Protein AF-F0LL59-F1 (afdb_monomer_lite)

Radius of gyration: 16.23 Å; chains: 1; bounding box: 36×35×45 Å

Foldseek 3Di:
DDLVLLVLVLVLLCQLLLLLLLQLCVLDVPHDLFDLSSVLLSLLLSLLCVVVSLVVCVVCDVVNDPVNSVVVVVVSVVSLVVSLVSVCVSCCVPCVPDDSVNSNVVSNVSNVSSNVCSVVSVVVVVVSDDPRCVVVVVVSVVSVVVSVVSVVVSVVD

Structure (mmCIF, N/CA/C/O backbone):
data_AF-F0LL59-F1
#
_entry.id   AF-F0LL59-F1
#
loop_
_atom_site.group_PDB
_atom_site.id
_atom_site.type_symbol
_atom_site.label_atom_id
_atom_site.label_alt_id
_atom_site.label_comp_id
_atom_site.label_asym_id
_atom_site.label_entity_id
_atom_site.label_seq_id
_atom_site.pdbx_PDB_ins_code
_atom_site.Cartn_x
_atom_site.Cartn_y
_atom_site.Cartn_z
_atom_site.occupancy
_atom_site.B_iso_or_equiv
_atom_site.auth_seq_id
_atom_site.auth_comp_id
_atom_site.auth_asym_id
_atom_site.auth_atom_id
_atom_site.pdbx_PDB_model_num
ATOM 1 N N . MET A 1 1 ? -5.139 2.242 22.329 1.00 80.06 1 MET A N 1
ATOM 2 C CA . MET A 1 1 ? -5.956 2.520 21.125 1.00 80.06 1 MET A CA 1
ATOM 3 C C . MET A 1 1 ? -7.339 1.963 21.361 1.00 80.06 1 MET A C 1
ATOM 5 O O . MET A 1 1 ? -7.440 0.914 21.982 1.00 80.06 1 MET A O 1
ATOM 9 N N . LYS A 1 2 ? -8.381 2.659 20.904 1.00 91.62 2 LYS A N 1
ATOM 10 C CA . LYS A 1 2 ? -9.756 2.141 20.978 1.00 91.62 2 LYS A CA 1
ATOM 11 C C . LYS A 1 2 ? -9.935 0.995 19.975 1.00 91.62 2 LYS A C 1
ATOM 13 O O . LYS A 1 2 ? -9.262 0.990 18.944 1.00 91.62 2 LYS A O 1
ATOM 18 N N . ARG A 1 3 ? -10.880 0.084 20.231 1.00 93.69 3 ARG A N 1
ATOM 19 C CA . ARG A 1 3 ? -11.202 -1.056 19.351 1.00 93.69 3 ARG A CA 1
ATOM 20 C C . ARG A 1 3 ? -11.398 -0.644 17.884 1.00 93.69 3 ARG A C 1
ATOM 22 O O . ARG A 1 3 ? -10.842 -1.263 16.988 1.00 93.69 3 ARG A O 1
ATOM 29 N N . GLU A 1 4 ? -12.103 0.456 17.640 1.00 94.69 4 GLU A N 1
ATOM 30 C CA . GLU A 1 4 ? -12.370 0.965 16.283 1.00 94.69 4 GLU A CA 1
ATOM 31 C C . GLU A 1 4 ? -11.108 1.468 15.565 1.00 94.69 4 GLU A C 1
ATOM 33 O O . GLU A 1 4 ? -10.943 1.258 14.367 1.00 94.69 4 GLU A O 1
ATOM 38 N N . GLN A 1 5 ? -10.157 2.048 16.303 1.00 95.31 5 GLN A N 1
ATOM 39 C CA . GLN A 1 5 ? -8.863 2.453 15.746 1.00 95.31 5 GLN A CA 1
ATOM 40 C C . GLN A 1 5 ? -7.991 1.237 15.409 1.00 95.31 5 GLN A C 1
ATOM 42 O O . GLN A 1 5 ? -7.254 1.273 14.430 1.00 95.31 5 GLN A O 1
ATOM 47 N N . LEU A 1 6 ? -8.083 0.160 16.200 1.00 96.25 6 LEU A N 1
ATOM 48 C CA . LEU A 1 6 ? -7.409 -1.107 15.901 1.00 96.25 6 LEU A CA 1
ATOM 49 C C . LEU A 1 6 ? -8.006 -1.775 14.659 1.00 96.25 6 LEU A C 1
ATOM 51 O O . LEU A 1 6 ? -7.244 -2.219 13.810 1.00 96.25 6 LEU A O 1
ATOM 55 N N . LYS A 1 7 ? -9.338 -1.784 14.500 1.00 96.56 7 LYS A N 1
ATOM 56 C CA . LYS A 1 7 ? -9.992 -2.257 13.265 1.00 96.56 7 LYS A CA 1
ATOM 57 C C . LYS A 1 7 ? -9.532 -1.462 12.047 1.00 96.56 7 LYS A C 1
ATOM 59 O O . LYS A 1 7 ? -9.172 -2.049 11.036 1.00 96.56 7 LYS A O 1
ATOM 64 N N . PHE A 1 8 ? -9.509 -0.135 12.156 1.00 97.12 8 PHE A N 1
ATOM 65 C CA . PHE A 1 8 ? -9.045 0.734 11.078 1.00 97.12 8 PHE A CA 1
ATOM 66 C C . PHE A 1 8 ? -7.587 0.457 10.691 1.00 97.12 8 PHE A C 1
ATOM 68 O O . PHE A 1 8 ? -7.269 0.340 9.508 1.00 97.12 8 PHE A O 1
ATOM 75 N N . LEU A 1 9 ? -6.706 0.302 11.683 1.00 97.12 9 LEU A N 1
ATOM 76 C CA . LEU A 1 9 ? -5.313 -0.070 11.448 1.00 97.12 9 LEU A CA 1
ATOM 77 C C . LEU A 1 9 ? -5.203 -1.455 10.795 1.00 97.12 9 LEU A C 1
ATOM 79 O O . LEU A 1 9 ? -4.458 -1.616 9.835 1.00 97.12 9 LEU A O 1
ATOM 83 N N . LEU A 1 10 ? -5.977 -2.429 11.277 1.00 97.62 10 LEU A N 1
ATOM 84 C CA . LEU A 1 10 ? -5.996 -3.784 10.73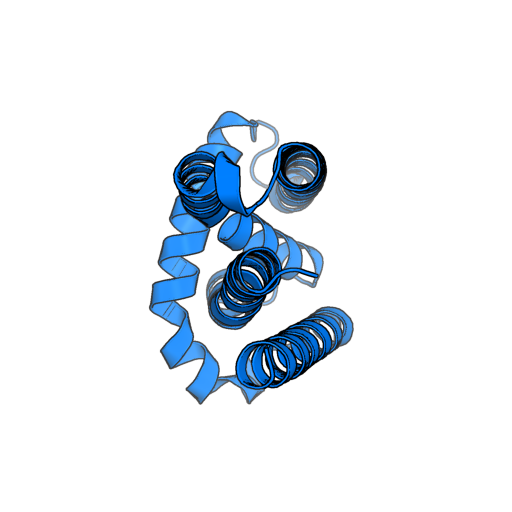7 1.00 97.62 10 LEU A CA 1
ATOM 85 C C . LEU A 1 10 ? -6.421 -3.804 9.264 1.00 97.62 10 LEU A C 1
ATOM 87 O O . LEU A 1 10 ? -5.786 -4.489 8.475 1.00 97.62 10 LEU A O 1
ATOM 91 N N . ILE A 1 11 ? -7.436 -3.021 8.881 1.00 97.62 11 ILE A N 1
ATOM 92 C CA . ILE A 1 11 ? -7.875 -2.891 7.481 1.00 97.62 11 ILE A CA 1
ATOM 93 C C . ILE A 1 11 ? -6.729 -2.388 6.592 1.00 97.62 11 ILE A C 1
ATOM 95 O O . ILE A 1 11 ? -6.494 -2.952 5.528 1.00 97.62 11 ILE A O 1
ATOM 99 N N . ASN A 1 12 ? -5.990 -1.365 7.035 1.00 97.75 12 ASN A N 1
ATOM 100 C CA . ASN A 1 12 ? -4.849 -0.834 6.281 1.00 97.75 12 ASN A CA 1
ATOM 101 C C . ASN A 1 12 ? -3.724 -1.866 6.130 1.00 97.75 12 ASN A C 1
ATOM 103 O O . ASN A 1 12 ? -3.207 -2.061 5.034 1.00 97.75 12 ASN A O 1
ATOM 107 N N . LEU A 1 13 ? -3.361 -2.544 7.220 1.00 98.06 13 LEU A N 1
ATOM 108 C CA . LEU A 1 13 ? -2.292 -3.543 7.206 1.00 98.06 13 LEU A CA 1
ATOM 109 C C . LEU A 1 13 ? -2.662 -4.769 6.361 1.00 98.06 13 LEU A C 1
ATOM 111 O O . LEU A 1 13 ? -1.828 -5.264 5.611 1.00 98.06 13 LEU A O 1
ATOM 115 N N . LEU A 1 14 ? -3.914 -5.229 6.438 1.00 98.06 14 LEU A N 1
ATOM 116 C CA . LEU A 1 14 ? -4.411 -6.319 5.597 1.00 98.06 14 LEU A CA 1
ATOM 117 C C . LEU A 1 14 ? -4.400 -5.936 4.119 1.00 98.06 14 LEU A C 1
ATOM 119 O O . LEU A 1 14 ? -3.996 -6.746 3.294 1.00 98.06 14 LEU A O 1
ATOM 123 N N . ALA A 1 15 ? -4.812 -4.711 3.784 1.00 97.81 15 ALA A N 1
ATOM 124 C CA . ALA A 1 15 ? -4.740 -4.215 2.416 1.00 97.81 15 ALA A CA 1
ATOM 125 C C . ALA A 1 15 ? -3.297 -4.218 1.887 1.00 97.81 15 ALA A C 1
ATOM 127 O O . ALA A 1 15 ? -3.066 -4.712 0.788 1.00 97.81 15 ALA A O 1
ATOM 128 N N . LEU A 1 16 ? -2.326 -3.736 2.674 1.00 96.81 16 LEU A N 1
ATOM 129 C CA . LEU A 1 16 ? -0.908 -3.795 2.301 1.00 96.81 16 LEU A CA 1
ATOM 130 C C . LEU A 1 16 ? -0.440 -5.233 2.052 1.00 96.81 16 LEU A C 1
ATOM 132 O O . LEU A 1 16 ? 0.088 -5.500 0.975 1.00 96.81 16 LEU A O 1
ATOM 136 N N . ALA A 1 17 ? -0.686 -6.138 3.004 1.00 97.06 17 ALA A N 1
ATOM 137 C CA . ALA A 1 17 ? -0.215 -7.521 2.934 1.00 97.06 17 ALA A CA 1
ATOM 138 C C . ALA A 1 17 ? -0.835 -8.306 1.768 1.00 97.06 17 ALA A C 1
ATOM 140 O O . ALA A 1 17 ? -0.165 -9.019 1.030 1.00 97.06 17 ALA A O 1
ATOM 141 N N . VAL A 1 18 ? -2.148 -8.170 1.561 1.00 97.25 18 VAL A N 1
ATOM 142 C CA . VAL A 1 18 ? -2.853 -8.918 0.508 1.00 97.25 18 VAL A CA 1
ATOM 143 C C . VAL A 1 18 ? -2.435 -8.453 -0.885 1.00 97.25 18 VAL A C 1
ATOM 145 O O . VAL A 1 18 ? -2.349 -9.259 -1.807 1.00 97.25 18 VAL A O 1
ATOM 148 N N . LEU A 1 19 ? -2.175 -7.159 -1.067 1.00 98.00 19 LEU A N 1
ATOM 149 C CA . LEU A 1 19 ? -1.846 -6.627 -2.387 1.00 98.00 19 LEU A CA 1
ATOM 150 C C . LEU A 1 19 ? -0.409 -6.942 -2.807 1.00 98.00 19 LEU A C 1
ATOM 152 O O . LEU A 1 19 ? -0.144 -7.020 -4.004 1.00 98.00 19 LEU A O 1
ATOM 156 N N . GLN A 1 20 ? 0.507 -7.148 -1.863 1.00 96.56 20 GLN A N 1
ATOM 157 C CA . GLN A 1 20 ? 1.932 -7.254 -2.161 1.00 96.56 20 GLN A CA 1
ATOM 158 C C . GLN A 1 20 ? 2.280 -8.434 -3.095 1.00 96.56 20 GLN A C 1
ATOM 160 O O . GLN A 1 20 ? 2.880 -8.179 -4.144 1.00 96.56 20 GLN A O 1
ATOM 165 N N . PRO A 1 21 ? 1.857 -9.694 -2.841 1.00 95.50 21 PRO A N 1
ATOM 166 C CA . PRO A 1 21 ? 2.273 -10.816 -3.686 1.00 95.50 21 PRO A CA 1
ATOM 167 C C . PRO A 1 21 ? 1.696 -10.727 -5.100 1.00 95.50 21 PRO A C 1
ATOM 169 O O . PRO A 1 21 ? 2.336 -11.097 -6.084 1.00 95.50 21 PRO A O 1
ATOM 172 N N . GLY A 1 22 ? 0.463 -10.236 -5.216 1.00 96.12 22 GLY A N 1
ATOM 173 C CA . GLY A 1 22 ? -0.162 -9.997 -6.510 1.00 96.12 22 GLY A CA 1
ATOM 174 C C . GLY A 1 22 ? 0.512 -8.861 -7.275 1.00 96.12 22 GLY A C 1
ATOM 175 O O . GLY A 1 22 ? 0.688 -8.963 -8.488 1.00 96.12 22 GLY A O 1
ATOM 176 N N . ALA A 1 23 ? 0.924 -7.806 -6.567 1.00 96.38 23 ALA A N 1
ATOM 177 C CA . ALA A 1 23 ? 1.584 -6.659 -7.166 1.00 96.38 23 ALA A CA 1
ATOM 178 C C . ALA A 1 23 ? 2.945 -7.017 -7.767 1.00 96.38 23 ALA A C 1
ATOM 180 O O . ALA A 1 23 ? 3.211 -6.719 -8.929 1.00 96.38 23 ALA A O 1
ATOM 181 N N . VAL A 1 24 ? 3.765 -7.744 -7.007 1.00 94.62 24 VAL A N 1
ATOM 182 C CA . VAL A 1 24 ? 5.063 -8.238 -7.486 1.00 94.62 24 VAL A CA 1
ATOM 183 C C . VAL A 1 24 ? 4.885 -9.206 -8.661 1.00 94.62 24 VAL A C 1
ATOM 185 O O . VAL A 1 24 ? 5.690 -9.211 -9.590 1.00 94.62 24 VAL A O 1
ATOM 188 N N . ALA A 1 25 ? 3.802 -9.991 -8.683 1.00 93.25 25 ALA A N 1
ATOM 189 C CA . ALA A 1 25 ? 3.566 -10.945 -9.767 1.00 93.25 25 ALA A CA 1
ATOM 190 C C . ALA A 1 25 ? 3.245 -10.277 -11.095 1.00 93.25 25 ALA A C 1
ATOM 192 O O . ALA A 1 25 ? 3.764 -10.716 -12.118 1.00 93.25 25 ALA A O 1
ATOM 193 N N . PHE A 1 26 ? 2.412 -9.231 -11.107 1.00 92.06 26 PHE A N 1
ATOM 194 C CA . PHE A 1 26 ? 2.175 -8.519 -12.363 1.00 92.06 26 PHE A CA 1
ATOM 195 C C . PHE A 1 26 ? 3.386 -7.670 -12.760 1.00 92.06 26 PHE A C 1
ATOM 197 O O . PHE A 1 26 ? 3.660 -7.540 -13.950 1.00 92.06 26 PHE A O 1
ATOM 204 N N . ALA A 1 27 ? 4.123 -7.112 -11.792 1.00 91.81 27 ALA A N 1
ATOM 205 C CA . ALA A 1 27 ? 5.315 -6.315 -12.072 1.00 91.81 27 ALA A CA 1
ATOM 206 C C . ALA A 1 27 ? 6.396 -7.129 -12.798 1.00 91.81 27 ALA A C 1
ATOM 208 O O . ALA A 1 27 ? 7.066 -6.595 -13.687 1.00 91.81 27 ALA A O 1
ATOM 209 N N . ASN A 1 28 ? 6.488 -8.422 -12.476 1.00 89.44 28 ASN A N 1
ATOM 210 C CA . ASN A 1 28 ? 7.431 -9.370 -13.061 1.00 89.44 28 ASN A CA 1
ATOM 211 C C . ASN A 1 28 ? 6.789 -10.351 -14.064 1.00 89.44 28 ASN A C 1
ATOM 213 O O . ASN A 1 28 ? 7.369 -11.396 -14.354 1.00 89.44 28 ASN A O 1
ATOM 217 N N . PHE A 1 29 ? 5.593 -10.052 -14.589 1.00 84.25 29 PHE A N 1
ATOM 218 C CA . PHE A 1 29 ? 4.886 -10.961 -15.503 1.00 84.25 29 PHE A CA 1
ATOM 219 C C . PHE A 1 29 ? 5.661 -11.214 -16.807 1.00 84.25 29 PHE A C 1
ATOM 221 O O . PHE A 1 29 ? 5.658 -12.332 -17.319 1.00 84.25 29 PHE A O 1
ATOM 228 N N . ASP A 1 30 ? 6.319 -10.184 -17.343 1.00 77.88 30 ASP A N 1
ATOM 229 C CA . ASP A 1 30 ? 7.057 -10.214 -18.606 1.00 77.88 30 ASP A CA 1
ATOM 230 C C . ASP A 1 30 ? 8.574 -10.417 -18.438 1.00 77.88 30 ASP A C 1
ATOM 232 O O . ASP A 1 30 ? 9.178 -11.155 -19.218 1.00 77.88 30 ASP A O 1
ATOM 236 N N . ALA A 1 31 ? 9.194 -9.817 -17.420 1.00 76.69 31 ALA A N 1
ATOM 237 C CA . ALA A 1 31 ? 10.611 -9.984 -17.072 1.00 76.69 31 ALA A CA 1
ATOM 238 C C . ALA A 1 31 ? 10.899 -9.460 -15.646 1.00 76.69 31 ALA A C 1
ATOM 240 O O . ALA A 1 31 ? 10.061 -8.763 -15.082 1.00 76.69 31 ALA A O 1
ATOM 241 N N . PRO A 1 32 ? 12.075 -9.740 -15.050 1.00 77.38 32 PRO A N 1
ATOM 242 C CA . PRO A 1 32 ? 12.534 -9.042 -13.848 1.00 77.38 32 PRO A CA 1
ATOM 243 C C . PRO A 1 32 ? 12.988 -7.613 -14.170 1.00 77.38 32 PRO A C 1
ATOM 245 O O . PRO A 1 32 ? 13.962 -7.421 -14.900 1.00 77.38 32 PRO A O 1
ATOM 248 N N . TYR A 1 33 ? 12.330 -6.605 -13.594 1.00 78.06 33 TYR A N 1
ATOM 249 C CA . TYR A 1 33 ? 12.659 -5.184 -13.831 1.00 78.06 33 TYR A CA 1
ATOM 250 C C . TYR A 1 33 ? 13.290 -4.478 -12.629 1.00 78.06 33 TYR A C 1
ATOM 252 O O . TYR A 1 33 ? 13.530 -3.270 -12.668 1.00 78.06 33 TYR A O 1
ATOM 260 N N . GLY A 1 34 ? 13.593 -5.224 -11.568 1.00 89.88 34 GLY A N 1
ATOM 261 C CA . GLY A 1 34 ? 14.280 -4.699 -10.399 1.00 89.88 34 GLY A CA 1
ATOM 262 C C . GLY A 1 34 ? 13.356 -4.126 -9.325 1.00 89.88 34 GLY A C 1
ATOM 263 O O . GLY A 1 34 ? 12.192 -3.794 -9.544 1.00 89.88 34 GLY A O 1
ATOM 264 N N . PHE A 1 35 ? 13.955 -3.941 -8.150 1.00 92.94 35 PHE A N 1
ATOM 265 C CA . PHE A 1 35 ? 13.296 -3.554 -6.902 1.00 92.94 35 PHE A CA 1
ATOM 266 C C . PHE A 1 35 ? 12.361 -2.338 -7.016 1.00 92.94 35 PHE A C 1
ATOM 268 O O . PHE A 1 35 ? 11.296 -2.318 -6.404 1.00 92.94 35 PHE A O 1
ATOM 275 N N . LEU A 1 36 ? 12.743 -1.302 -7.775 1.00 93.44 36 LEU A N 1
ATOM 276 C CA . LEU A 1 36 ? 11.938 -0.079 -7.865 1.00 93.44 36 LEU A CA 1
ATOM 277 C C . LEU A 1 36 ? 10.610 -0.299 -8.598 1.00 93.44 36 LEU A C 1
ATOM 279 O O . LEU A 1 36 ? 9.620 0.312 -8.200 1.00 93.44 36 LEU A O 1
ATOM 283 N N . LYS A 1 37 ? 10.562 -1.171 -9.618 1.00 93.56 37 LYS A N 1
ATOM 284 C CA . LYS A 1 37 ? 9.301 -1.500 -10.302 1.00 93.56 37 LYS A CA 1
ATOM 285 C C . LYS A 1 37 ? 8.372 -2.252 -9.354 1.00 93.56 37 LYS A C 1
ATOM 287 O O . LYS A 1 37 ? 7.206 -1.889 -9.242 1.00 93.56 37 LYS A O 1
ATOM 292 N N . ASP A 1 38 ? 8.912 -3.218 -8.619 1.00 95.00 38 ASP A N 1
ATOM 293 C CA . ASP A 1 38 ? 8.146 -4.065 -7.701 1.00 95.00 38 ASP A CA 1
ATOM 294 C C . ASP A 1 38 ? 7.616 -3.267 -6.503 1.00 95.00 38 ASP A C 1
ATOM 296 O O . ASP A 1 38 ? 6.448 -3.388 -6.126 1.00 95.00 38 ASP A O 1
ATOM 300 N N . LEU A 1 39 ? 8.436 -2.360 -5.959 1.00 96.50 39 LEU A N 1
ATOM 301 C CA . LEU A 1 39 ? 8.003 -1.404 -4.943 1.00 96.50 39 LEU A CA 1
ATOM 302 C C . LEU A 1 39 ? 6.918 -0.460 -5.484 1.00 96.50 39 LEU A C 1
ATOM 304 O O . LEU A 1 39 ? 5.911 -0.242 -4.810 1.00 96.50 39 LEU A O 1
ATOM 308 N N . SER A 1 40 ? 7.106 0.097 -6.686 1.00 96.31 40 SER A N 1
ATOM 309 C CA . SER A 1 40 ? 6.131 1.000 -7.313 1.00 96.31 40 SER A CA 1
ATOM 310 C C . SER A 1 40 ? 4.790 0.304 -7.520 1.00 96.31 40 SER A C 1
ATOM 312 O O . SER A 1 40 ? 3.759 0.835 -7.119 1.00 96.31 40 SER A O 1
ATOM 314 N N . ALA A 1 41 ? 4.807 -0.917 -8.056 1.00 96.69 41 ALA A N 1
ATOM 315 C CA . ALA A 1 41 ? 3.616 -1.726 -8.284 1.00 96.69 41 ALA A CA 1
ATOM 316 C C . ALA A 1 41 ? 2.839 -1.983 -6.986 1.00 96.69 41 ALA A C 1
ATOM 318 O O . ALA A 1 41 ? 1.612 -1.854 -6.955 1.00 96.69 41 ALA A O 1
ATOM 319 N N . TRP A 1 42 ? 3.543 -2.304 -5.894 1.00 97.69 42 TRP A N 1
ATOM 320 C CA . TRP A 1 42 ? 2.910 -2.510 -4.593 1.00 97.69 42 TRP A CA 1
ATOM 321 C C . TRP A 1 42 ? 2.275 -1.225 -4.046 1.00 97.69 42 TRP A C 1
ATOM 323 O O . TRP A 1 42 ? 1.126 -1.245 -3.595 1.00 97.69 42 TRP A O 1
ATOM 333 N N . LEU A 1 43 ? 2.984 -0.096 -4.125 1.00 98.12 43 LEU A N 1
ATOM 334 C CA . LEU A 1 43 ? 2.474 1.192 -3.655 1.00 98.12 43 LEU A CA 1
ATOM 335 C C . LEU A 1 43 ? 1.294 1.696 -4.490 1.00 98.12 43 LEU A C 1
ATOM 337 O O . LEU A 1 43 ? 0.309 2.156 -3.916 1.00 98.12 43 LEU A O 1
ATOM 341 N N . GLU A 1 44 ? 1.346 1.562 -5.814 1.00 98.25 44 GLU A N 1
ATOM 342 C CA . GLU A 1 44 ? 0.237 1.882 -6.719 1.00 98.25 44 GLU A CA 1
ATOM 343 C C . GLU A 1 44 ? -1.005 1.056 -6.385 1.00 98.25 44 GLU A C 1
ATOM 345 O O . GLU A 1 44 ? -2.098 1.607 -6.230 1.00 98.25 44 GLU A O 1
ATOM 350 N N . ALA A 1 45 ? -0.834 -0.259 -6.208 1.00 98.31 45 ALA A N 1
ATOM 351 C CA . ALA A 1 45 ? -1.923 -1.150 -5.832 1.00 98.31 45 ALA A CA 1
ATOM 352 C C . ALA A 1 45 ? -2.532 -0.752 -4.483 1.00 98.31 45 ALA A C 1
ATOM 354 O O . ALA A 1 45 ? -3.757 -0.731 -4.339 1.00 98.31 45 ALA A O 1
ATOM 355 N N . TYR A 1 46 ? -1.706 -0.396 -3.498 1.00 98.44 46 TYR A N 1
ATOM 356 C CA . TYR A 1 46 ? -2.201 0.062 -2.205 1.00 98.44 46 TYR A CA 1
ATOM 357 C C . TYR A 1 46 ? -2.905 1.423 -2.301 1.00 98.44 46 TYR A C 1
ATOM 359 O O . TYR A 1 46 ? -3.993 1.592 -1.752 1.00 98.44 46 TYR A O 1
ATOM 367 N N . ILE A 1 47 ? -2.362 2.381 -3.052 1.00 98.38 47 ILE A N 1
ATOM 368 C CA . ILE A 1 47 ? -2.998 3.687 -3.269 1.00 98.38 47 ILE A CA 1
ATOM 369 C C . ILE A 1 47 ? -4.360 3.533 -3.936 1.00 98.38 47 ILE A C 1
ATOM 371 O O . ILE A 1 47 ? -5.301 4.219 -3.540 1.00 98.38 47 ILE A O 1
ATOM 375 N N . GLY A 1 48 ? -4.504 2.606 -4.884 1.00 98.12 48 GLY A N 1
ATOM 376 C CA . GLY A 1 48 ? -5.785 2.359 -5.542 1.00 98.12 48 GLY A CA 1
ATOM 377 C C . GLY A 1 48 ? -6.886 1.861 -4.594 1.00 98.12 48 GLY A C 1
ATOM 378 O O . GLY A 1 48 ? -8.059 2.134 -4.850 1.00 98.12 48 GLY A O 1
ATOM 379 N N . VAL A 1 49 ? -6.547 1.237 -3.454 1.00 97.75 49 VAL A N 1
ATOM 380 C CA . VAL A 1 49 ? -7.535 0.844 -2.427 1.00 97.75 49 VAL A CA 1
ATOM 381 C C . VAL A 1 49 ? -7.773 1.920 -1.357 1.00 97.75 49 VAL A C 1
ATOM 383 O O . VAL A 1 49 ? -8.821 1.923 -0.704 1.00 97.75 49 VAL A O 1
ATOM 386 N N . MET A 1 50 ? -6.861 2.888 -1.193 1.00 97.19 50 MET A N 1
ATOM 387 C CA . MET A 1 50 ? -6.982 3.946 -0.178 1.00 97.19 50 MET A CA 1
ATOM 388 C C . MET A 1 50 ? -8.296 4.743 -0.235 1.00 97.19 50 MET A C 1
ATOM 390 O O . MET A 1 50 ? -8.806 5.056 0.843 1.00 97.19 50 MET A O 1
ATOM 394 N N . PRO A 1 51 ? -8.907 5.054 -1.400 1.00 96.69 51 PRO A N 1
ATOM 395 C CA . PRO A 1 51 ? -10.210 5.716 -1.438 1.00 96.69 51 PRO A CA 1
ATOM 396 C C . PRO A 1 51 ? -11.288 4.984 -0.631 1.00 96.69 51 PRO A C 1
ATOM 398 O O . PRO A 1 51 ? -12.041 5.628 0.098 1.00 96.69 51 PRO A O 1
ATOM 401 N N . LEU A 1 52 ? -11.326 3.647 -0.677 1.00 96.88 52 LEU A N 1
ATOM 402 C CA . LEU A 1 52 ? -12.283 2.852 0.102 1.00 96.88 52 LEU A CA 1
ATOM 403 C C . LEU A 1 52 ? -12.004 2.956 1.605 1.00 96.88 52 LEU A C 1
ATOM 405 O O . LEU A 1 52 ? -12.929 3.082 2.408 1.00 96.88 52 LEU A O 1
ATOM 409 N N . ILE A 1 53 ? -10.726 2.973 1.988 1.00 97.00 53 ILE A N 1
ATOM 410 C CA . ILE A 1 53 ? -10.305 3.116 3.385 1.00 97.00 53 ILE A CA 1
ATOM 411 C C . ILE A 1 53 ? -10.624 4.523 3.914 1.00 97.00 53 ILE A C 1
ATOM 413 O O . ILE A 1 53 ? -11.074 4.666 5.052 1.00 97.00 53 ILE A O 1
ATOM 417 N N . VAL A 1 54 ? -10.456 5.566 3.093 1.00 95.81 54 VAL A N 1
ATOM 418 C CA . VAL A 1 54 ? -10.855 6.943 3.428 1.00 95.81 54 VAL A CA 1
ATOM 419 C C . VAL A 1 54 ? -12.372 7.044 3.585 1.00 95.81 54 VAL A C 1
ATOM 421 O O . VAL A 1 54 ? -12.830 7.631 4.564 1.00 95.81 54 VAL A O 1
ATOM 424 N N . ILE A 1 55 ? -13.155 6.451 2.676 1.00 96.31 55 ILE A N 1
ATOM 425 C CA . ILE A 1 55 ? -14.622 6.414 2.785 1.00 96.31 55 ILE A CA 1
ATOM 426 C C . ILE A 1 55 ? -15.034 5.759 4.106 1.00 96.31 55 ILE A C 1
ATOM 428 O O . ILE A 1 55 ? -15.821 6.341 4.851 1.00 96.31 55 ILE A O 1
ATOM 432 N N . TYR A 1 56 ? -14.445 4.608 4.443 1.00 95.44 56 TYR A N 1
ATOM 433 C CA . TYR A 1 56 ? -14.668 3.946 5.729 1.00 95.44 56 TYR A CA 1
ATOM 434 C C . TYR A 1 56 ? -14.297 4.851 6.919 1.00 95.44 56 TYR A C 1
ATOM 436 O O . TYR A 1 56 ? -15.079 4.998 7.858 1.00 95.44 56 TYR A O 1
ATOM 444 N N . ALA A 1 57 ? -13.144 5.525 6.867 1.00 94.94 57 ALA A N 1
ATOM 445 C CA . ALA A 1 57 ? -12.694 6.412 7.939 1.00 94.94 57 ALA A CA 1
ATOM 446 C C . ALA A 1 57 ? -13.636 7.606 8.168 1.00 94.94 57 ALA A C 1
ATOM 448 O O . ALA A 1 57 ? -13.873 8.012 9.308 1.00 94.94 57 ALA A O 1
ATOM 449 N N . VAL A 1 58 ? -14.163 8.181 7.084 1.00 93.94 58 VAL A N 1
ATOM 450 C CA . VAL A 1 58 ? -15.116 9.296 7.133 1.00 93.94 58 VAL A CA 1
ATOM 451 C C . VAL A 1 58 ? -16.489 8.821 7.610 1.00 93.94 58 VAL A C 1
ATOM 453 O O . VAL A 1 58 ? -17.140 9.538 8.373 1.00 93.94 58 VAL A O 1
ATOM 456 N N . TRP A 1 59 ? -16.911 7.618 7.216 1.00 95.00 59 TRP A N 1
ATOM 457 C CA . TRP A 1 59 ? -18.162 7.008 7.664 1.00 95.00 59 TRP A CA 1
ATOM 458 C C . TRP A 1 59 ? -18.170 6.769 9.181 1.00 95.00 59 TRP A C 1
ATOM 460 O O . TRP A 1 59 ? -19.091 7.199 9.871 1.00 95.00 59 TRP A O 1
ATOM 470 N N . ASP A 1 60 ? -17.097 6.196 9.735 1.00 93.75 60 ASP A N 1
ATOM 471 C CA . ASP A 1 60 ? -16.947 5.936 11.177 1.00 93.75 60 ASP A CA 1
ATOM 472 C C . ASP A 1 60 ? -16.236 7.076 11.941 1.00 93.75 60 ASP A C 1
ATOM 474 O O . ASP A 1 60 ? -15.610 6.876 12.993 1.00 93.75 60 ASP A O 1
ATOM 478 N N . ARG A 1 61 ? -16.349 8.316 11.443 1.00 91.81 61 ARG A N 1
ATOM 479 C CA . ARG A 1 61 ? -15.574 9.467 11.941 1.00 91.81 61 ARG A CA 1
ATOM 480 C C . ARG A 1 61 ? -15.713 9.751 13.436 1.00 91.81 61 ARG A C 1
ATOM 482 O O . ARG A 1 61 ? -14.749 10.178 14.076 1.00 91.81 61 ARG A O 1
ATOM 489 N N . GLU A 1 62 ? -16.898 9.526 13.997 1.00 93.31 62 GLU A N 1
ATOM 490 C CA . GLU A 1 62 ? -17.185 9.775 15.416 1.00 93.31 62 GLU A CA 1
ATOM 491 C C . GLU A 1 62 ? -16.444 8.786 16.321 1.00 93.31 62 GLU A C 1
ATOM 493 O O . GLU A 1 62 ? -15.958 9.153 17.392 1.00 93.31 62 GLU A O 1
ATOM 498 N N . LYS A 1 63 ? -16.280 7.545 15.852 1.00 93.62 63 LYS A N 1
ATOM 499 C CA . LYS A 1 63 ? -15.607 6.472 16.586 1.00 93.62 63 LYS A CA 1
ATOM 500 C C . LYS A 1 63 ? -14.086 6.568 16.484 1.00 93.62 63 LYS A C 1
ATOM 502 O O . LYS A 1 63 ? -13.383 6.329 17.470 1.00 93.62 63 LYS A O 1
ATOM 507 N N . LEU A 1 64 ? -13.572 6.926 15.305 1.00 93.81 64 LEU A N 1
ATOM 508 C CA . LEU A 1 64 ? -12.131 7.030 15.044 1.00 93.81 64 LEU A CA 1
ATOM 509 C C . LEU A 1 64 ? -11.519 8.304 15.633 1.00 93.81 64 LEU A C 1
ATOM 511 O O . LEU A 1 64 ? -10.417 8.269 16.194 1.00 93.81 64 LEU A O 1
ATOM 515 N N . GLY A 1 65 ? -12.265 9.407 15.560 1.00 94.12 65 GLY A N 1
ATOM 516 C CA . GLY A 1 65 ? -11.852 10.724 16.020 1.00 94.12 65 GLY A CA 1
ATOM 517 C C . GLY A 1 65 ? -11.036 11.498 14.980 1.00 94.12 65 GLY A C 1
ATOM 518 O O . GLY A 1 65 ? -10.229 10.949 14.229 1.00 94.12 65 GLY A O 1
ATOM 519 N N . LYS A 1 66 ? -11.203 12.827 14.985 1.00 93.12 66 LYS A N 1
ATOM 520 C CA . LYS A 1 66 ? -10.632 13.745 13.980 1.00 93.12 66 LYS A CA 1
ATOM 521 C C . LYS A 1 66 ? -9.108 13.652 13.835 1.00 93.12 66 LYS A C 1
ATOM 523 O O . LYS A 1 66 ? -8.605 13.785 12.728 1.00 93.12 66 LYS A O 1
ATOM 528 N N . LYS A 1 67 ? -8.372 13.403 14.929 1.00 94.12 67 LYS A N 1
ATOM 529 C CA . LYS A 1 67 ? -6.899 13.293 14.902 1.00 94.12 67 LYS A CA 1
ATOM 530 C C . LYS A 1 67 ? -6.415 12.094 14.081 1.00 94.12 67 LYS A C 1
ATOM 532 O O . LYS A 1 67 ? -5.468 12.240 13.321 1.00 94.12 67 LYS A O 1
ATOM 537 N N . VAL A 1 68 ? -7.071 10.937 14.214 1.00 94.56 68 VAL A N 1
ATOM 538 C CA . VAL A 1 68 ? -6.701 9.719 13.471 1.00 94.56 68 VAL A CA 1
ATOM 539 C C . VAL A 1 68 ? -6.987 9.902 11.987 1.00 94.56 68 VAL A C 1
ATOM 541 O O . VAL A 1 68 ? -6.120 9.633 11.165 1.00 94.56 68 VAL A O 1
ATOM 544 N N . ILE A 1 69 ? -8.164 10.433 11.654 1.00 95.50 69 ILE A N 1
ATOM 545 C CA . ILE A 1 69 ? -8.554 10.703 10.265 1.00 95.50 69 ILE A CA 1
ATOM 546 C C . ILE A 1 69 ? -7.612 11.729 9.632 1.00 95.50 69 ILE A C 1
ATOM 548 O O . ILE A 1 69 ? -7.099 11.496 8.546 1.00 95.50 69 ILE A O 1
ATOM 552 N N . GLY A 1 70 ? -7.336 12.840 10.322 1.00 96.12 70 GLY A N 1
ATOM 553 C CA . GLY A 1 70 ? -6.417 13.868 9.831 1.00 96.12 70 GLY A CA 1
ATOM 554 C C . GLY A 1 70 ? -5.003 13.330 9.611 1.00 96.12 70 GLY A C 1
ATOM 555 O O . GLY A 1 70 ? -4.421 13.562 8.557 1.00 96.12 70 GLY A O 1
ATOM 556 N N . GLY A 1 71 ? -4.479 12.550 10.563 1.00 96.50 71 GLY A N 1
ATOM 557 C CA . GLY A 1 71 ? -3.186 11.882 10.410 1.00 96.50 71 GLY A CA 1
ATOM 558 C C . GLY A 1 71 ? -3.164 10.908 9.231 1.00 96.50 71 GLY A C 1
ATOM 559 O O . GLY A 1 71 ? -2.196 10.888 8.476 1.00 96.50 71 GLY A O 1
ATOM 560 N N . TYR A 1 72 ? -4.250 10.161 9.025 1.00 96.50 72 TYR A N 1
ATOM 561 C CA . TYR A 1 72 ? -4.374 9.255 7.888 1.00 96.50 72 TYR A CA 1
ATOM 562 C C . TYR A 1 72 ? -4.403 9.996 6.550 1.00 96.50 72 TYR A C 1
ATOM 564 O O . TYR A 1 72 ? -3.699 9.600 5.634 1.00 96.50 72 TYR A O 1
ATOM 572 N N . LEU A 1 73 ? -5.139 11.105 6.439 1.00 96.56 73 LEU A N 1
ATOM 573 C CA . LEU A 1 73 ? -5.163 11.912 5.214 1.00 96.56 73 LEU A CA 1
ATOM 574 C C . LEU A 1 73 ? -3.782 12.491 4.870 1.00 96.56 73 LEU A C 1
ATOM 576 O O . LEU A 1 73 ? -3.400 12.501 3.702 1.00 96.56 73 LEU A O 1
ATOM 580 N N . ILE A 1 74 ? -3.017 12.929 5.878 1.00 97.62 74 ILE A N 1
ATOM 581 C CA . ILE A 1 74 ? -1.628 13.379 5.689 1.00 97.62 74 ILE A CA 1
ATOM 582 C C . ILE A 1 74 ? -0.758 12.217 5.200 1.00 97.62 74 ILE A C 1
ATOM 584 O O . ILE A 1 74 ? -0.022 12.372 4.228 1.00 97.62 74 ILE A O 1
ATOM 588 N N . PHE A 1 75 ? -0.870 11.049 5.836 1.00 96.44 75 PHE A N 1
ATOM 589 C CA . PHE A 1 75 ? -0.172 9.838 5.407 1.00 96.44 75 PHE A CA 1
ATOM 590 C C . PHE A 1 75 ? -0.504 9.475 3.952 1.00 96.44 75 PHE A C 1
ATOM 592 O O . PHE A 1 75 ? 0.414 9.262 3.165 1.00 96.44 75 PHE A O 1
ATOM 599 N N . THR A 1 76 ? -1.783 9.496 3.566 1.00 96.50 76 THR A N 1
ATOM 600 C CA . THR A 1 76 ? -2.231 9.265 2.186 1.00 96.50 76 THR A CA 1
ATOM 601 C C . THR A 1 76 ? -1.590 10.239 1.209 1.00 96.50 76 THR A C 1
ATOM 603 O O . THR A 1 76 ? -1.072 9.813 0.182 1.00 96.50 76 THR A O 1
ATOM 606 N N . ALA A 1 77 ? -1.576 11.537 1.521 1.00 97.25 77 ALA A N 1
ATOM 607 C CA . ALA A 1 77 ? -0.988 12.545 0.643 1.00 97.25 77 ALA A CA 1
ATOM 608 C C . ALA A 1 77 ? 0.530 12.353 0.464 1.00 97.25 77 ALA A C 1
ATOM 610 O O . ALA A 1 77 ? 1.042 12.448 -0.655 1.00 97.25 77 ALA A O 1
ATOM 611 N N . LEU A 1 78 ? 1.248 12.047 1.551 1.00 98.06 78 LEU A N 1
ATOM 612 C CA . LEU A 1 78 ? 2.687 11.780 1.509 1.00 98.06 78 LEU A CA 1
ATOM 613 C C . LEU A 1 78 ? 2.998 10.511 0.713 1.00 98.06 78 LEU A C 1
ATOM 615 O O . LEU A 1 78 ? 3.868 10.533 -0.156 1.00 98.06 78 LEU A O 1
ATOM 619 N N . LEU A 1 79 ? 2.259 9.429 0.969 1.00 97.62 79 LEU A N 1
ATOM 620 C CA . LEU A 1 79 ? 2.453 8.159 0.279 1.00 97.62 79 LEU A CA 1
ATOM 621 C C . LEU A 1 79 ? 2.144 8.281 -1.213 1.00 97.62 79 LEU A C 1
ATOM 623 O O . LEU A 1 79 ? 2.906 7.789 -2.037 1.00 97.62 79 LEU A O 1
ATOM 627 N N . MET A 1 80 ? 1.074 8.995 -1.560 1.00 97.69 80 MET A N 1
ATOM 628 C CA . MET A 1 80 ? 0.705 9.274 -2.945 1.00 97.69 80 MET A CA 1
ATOM 629 C C . MET A 1 80 ? 1.784 10.071 -3.676 1.00 97.69 80 MET A C 1
ATOM 631 O O . MET A 1 80 ? 2.126 9.744 -4.810 1.00 97.69 80 MET A O 1
ATOM 635 N N . SER A 1 81 ? 2.369 11.070 -3.012 1.00 97.56 81 SER A N 1
ATOM 636 C CA . SER A 1 81 ? 3.466 11.865 -3.573 1.00 97.56 81 SER A CA 1
ATOM 637 C C . SER A 1 81 ? 4.722 11.019 -3.800 1.00 97.56 81 SER A C 1
ATOM 639 O O . SER A 1 81 ? 5.328 11.089 -4.868 1.00 97.56 81 SER A O 1
ATOM 641 N N . LEU A 1 82 ? 5.092 10.190 -2.816 1.00 97.69 82 LEU A N 1
ATOM 642 C CA . LEU A 1 82 ? 6.235 9.282 -2.914 1.00 97.69 82 LEU A CA 1
ATOM 643 C C . LEU A 1 82 ? 6.031 8.238 -4.016 1.00 97.69 82 LEU A C 1
ATOM 645 O O . LEU A 1 82 ? 6.916 8.042 -4.842 1.00 97.69 82 LEU A O 1
ATOM 649 N N . SER A 1 83 ? 4.867 7.591 -4.049 1.00 97.56 83 SER A N 1
ATOM 650 C CA . SER A 1 83 ? 4.570 6.566 -5.048 1.00 97.56 83 SER A CA 1
ATOM 651 C C . SER A 1 83 ? 4.560 7.149 -6.450 1.00 97.56 83 SER A C 1
ATOM 653 O O . SER A 1 83 ? 5.170 6.565 -7.330 1.00 97.56 83 SER A O 1
ATOM 655 N N . TYR A 1 84 ? 3.956 8.323 -6.658 1.00 97.56 84 TYR A N 1
ATOM 656 C CA . TYR A 1 84 ? 3.986 8.980 -7.964 1.00 97.56 84 TYR A CA 1
ATOM 657 C C . TYR A 1 84 ? 5.417 9.283 -8.421 1.00 97.56 84 TYR A C 1
ATOM 659 O O . TYR A 1 84 ? 5.754 9.079 -9.587 1.00 97.56 84 TYR A O 1
ATOM 667 N N . TYR A 1 85 ? 6.272 9.749 -7.506 1.00 96.38 85 TYR A N 1
ATOM 668 C CA . TYR A 1 85 ? 7.682 9.978 -7.804 1.00 96.38 85 TYR A CA 1
ATOM 669 C C . TYR A 1 85 ? 8.391 8.686 -8.237 1.00 96.38 85 TYR A C 1
ATOM 671 O O . TYR A 1 85 ? 9.090 8.693 -9.249 1.00 96.38 85 TYR A O 1
ATOM 679 N N . LEU A 1 86 ? 8.168 7.577 -7.525 1.00 95.44 86 LEU A N 1
ATOM 680 C CA . LEU A 1 86 ? 8.740 6.273 -7.871 1.00 95.44 86 LEU A CA 1
ATOM 681 C C . LEU A 1 86 ? 8.216 5.748 -9.212 1.00 95.44 86 LEU A C 1
ATOM 683 O O . LEU A 1 86 ? 9.029 5.400 -10.065 1.00 95.44 86 LEU A O 1
ATOM 687 N N . SER A 1 87 ? 6.900 5.780 -9.445 1.00 95.31 87 SER A N 1
ATOM 688 C CA . SER A 1 87 ? 6.299 5.388 -10.725 1.00 95.31 87 SER A CA 1
ATOM 689 C C . SER A 1 87 ? 6.911 6.180 -11.874 1.00 95.31 87 SER A C 1
ATOM 691 O O . SER A 1 87 ? 7.300 5.605 -12.885 1.00 95.31 87 SER A O 1
ATOM 693 N N . LYS A 1 88 ? 7.074 7.500 -11.698 1.00 94.75 88 LYS A N 1
ATOM 694 C CA . LYS A 1 88 ? 7.689 8.368 -12.705 1.00 94.75 88 LYS A CA 1
ATOM 695 C C . LYS A 1 88 ? 9.139 7.982 -12.995 1.00 94.75 88 LYS A C 1
ATOM 697 O O . LYS A 1 88 ? 9.529 8.023 -14.154 1.00 94.75 88 LYS A O 1
ATOM 702 N N . LEU A 1 89 ? 9.927 7.620 -11.979 1.00 93.38 89 LEU A N 1
ATOM 703 C CA . LEU A 1 89 ? 11.297 7.137 -12.181 1.00 93.38 89 LEU A CA 1
ATOM 704 C C . LEU A 1 89 ? 11.325 5.812 -12.947 1.00 93.38 89 LEU A C 1
ATOM 706 O O . LEU A 1 89 ? 12.128 5.663 -13.859 1.00 93.38 89 LEU A O 1
ATOM 710 N N . VAL A 1 90 ? 10.437 4.877 -12.602 1.00 92.44 90 VAL A N 1
ATOM 711 C CA . VAL A 1 90 ? 10.358 3.553 -13.238 1.00 92.44 90 VAL A CA 1
ATOM 712 C C . VAL A 1 90 ? 9.992 3.659 -14.719 1.00 92.44 90 VAL A C 1
ATOM 714 O O . VAL A 1 90 ? 10.530 2.920 -15.537 1.00 92.44 90 VAL A O 1
ATOM 717 N N . VAL A 1 91 ? 9.097 4.583 -15.081 1.00 91.12 91 VAL A N 1
ATOM 718 C CA . VAL A 1 91 ? 8.623 4.732 -16.467 1.00 91.12 91 VAL A CA 1
ATOM 719 C C . VAL A 1 91 ? 9.318 5.847 -17.246 1.00 91.12 91 VAL A C 1
ATOM 721 O O . VAL A 1 91 ? 8.965 6.058 -18.403 1.00 91.12 91 VAL A O 1
ATOM 724 N N . ALA A 1 92 ? 10.290 6.557 -16.661 1.00 87.88 92 ALA A N 1
ATOM 725 C CA . ALA A 1 92 ? 10.903 7.747 -17.262 1.00 87.88 92 ALA A CA 1
ATOM 726 C C . ALA A 1 92 ? 11.458 7.495 -18.673 1.00 87.88 92 ALA A C 1
ATOM 728 O O . ALA A 1 92 ? 11.256 8.320 -19.563 1.00 87.88 92 ALA A O 1
ATOM 729 N N . ASP A 1 93 ? 12.097 6.342 -18.879 1.00 84.94 93 ASP A N 1
ATOM 730 C CA . ASP A 1 93 ? 12.721 5.973 -20.154 1.00 84.94 93 ASP A CA 1
ATOM 731 C C . ASP A 1 93 ? 11.707 5.501 -21.210 1.00 84.94 93 ASP A C 1
ATOM 733 O O . ASP A 1 93 ? 11.984 5.534 -22.407 1.00 84.94 93 ASP A O 1
ATOM 737 N N . ILE A 1 94 ? 10.519 5.070 -20.776 1.00 87.62 94 ILE A N 1
ATOM 738 C CA . ILE A 1 94 ? 9.475 4.495 -21.638 1.00 87.62 94 ILE A CA 1
ATOM 739 C C . ILE A 1 94 ? 8.429 5.555 -21.995 1.00 87.62 94 ILE A C 1
ATOM 741 O O . ILE A 1 94 ? 7.992 5.659 -23.139 1.00 87.62 94 ILE A O 1
ATOM 745 N N . ASN A 1 95 ? 8.017 6.349 -21.008 1.00 89.88 95 ASN A N 1
ATOM 746 C CA . ASN A 1 95 ? 7.032 7.409 -21.144 1.00 89.88 95 ASN A CA 1
ATOM 747 C C . ASN A 1 95 ? 7.468 8.652 -20.343 1.00 89.88 95 ASN A C 1
ATOM 749 O O . ASN A 1 95 ? 6.995 8.874 -19.223 1.00 89.88 95 ASN A O 1
ATOM 753 N N . PRO A 1 96 ? 8.307 9.524 -20.934 1.00 89.12 96 PRO A N 1
ATOM 754 C CA . PRO A 1 96 ? 8.739 10.773 -20.301 1.00 89.12 96 PRO A CA 1
ATOM 755 C C . PRO A 1 96 ? 7.579 11.723 -19.963 1.00 89.12 96 PRO A C 1
ATOM 757 O O . PRO A 1 96 ? 7.696 12.573 -19.078 1.00 89.12 96 PRO A O 1
ATOM 760 N N . SER A 1 97 ? 6.453 11.584 -20.670 1.00 93.00 97 SER A N 1
ATOM 761 C CA . SER A 1 97 ? 5.232 12.366 -20.470 1.00 93.00 97 SER A CA 1
ATOM 762 C C . SER A 1 97 ? 4.289 11.804 -19.403 1.00 93.00 97 SER A C 1
ATOM 764 O O . SER A 1 97 ? 3.190 12.335 -19.251 1.00 93.00 97 SER A O 1
ATOM 766 N N . PHE A 1 98 ? 4.696 10.771 -18.654 1.00 94.00 98 PHE A N 1
ATOM 767 C CA . PHE A 1 98 ? 3.874 10.186 -17.597 1.00 94.00 98 PHE A CA 1
ATOM 768 C C . PHE A 1 98 ? 3.431 11.249 -16.589 1.00 94.00 98 PHE A C 1
ATOM 770 O O . PHE A 1 98 ? 4.242 11.918 -15.936 1.00 94.00 98 PHE A O 1
ATOM 777 N N . SER A 1 99 ? 2.118 11.420 -16.493 1.00 96.06 99 SER A N 1
ATOM 778 C CA . SER A 1 99 ? 1.489 12.459 -15.698 1.00 96.06 99 SER A CA 1
ATOM 779 C C . SER A 1 99 ? 0.875 11.892 -14.423 1.00 96.06 99 SER A C 1
ATOM 781 O O . SER A 1 99 ? 0.604 10.699 -14.290 1.00 96.06 99 SER A O 1
ATOM 783 N N . PHE A 1 100 ? 0.566 12.779 -13.479 1.00 96.44 100 PHE A N 1
ATOM 784 C CA . PHE A 1 100 ? -0.160 12.395 -12.271 1.00 96.44 100 PHE A CA 1
ATOM 785 C C . PHE A 1 100 ? -1.550 11.807 -12.575 1.00 96.44 100 PHE A C 1
ATOM 787 O O . PHE A 1 100 ? -2.046 10.978 -11.820 1.00 96.44 100 PHE A O 1
ATOM 794 N N . LYS A 1 101 ? -2.182 12.193 -13.694 1.00 96.56 101 LYS A N 1
ATOM 795 C CA . LYS A 1 101 ? -3.470 11.614 -14.108 1.00 96.56 101 LYS A CA 1
ATOM 796 C C . LYS A 1 101 ? -3.317 10.151 -14.515 1.00 96.56 101 LYS A C 1
ATOM 798 O O . LYS A 1 101 ? -4.137 9.335 -14.108 1.00 96.56 101 LYS A O 1
ATOM 803 N N . ASP A 1 102 ? -2.260 9.832 -15.256 1.00 95.81 102 ASP A N 1
ATOM 804 C CA . ASP A 1 102 ? -1.955 8.457 -15.663 1.00 95.81 102 ASP A CA 1
ATOM 805 C C . ASP A 1 102 ? -1.700 7.590 -14.430 1.00 95.81 102 ASP A C 1
ATOM 807 O O . ASP A 1 102 ? -2.270 6.511 -14.301 1.00 95.81 102 ASP A O 1
ATOM 811 N N . PHE A 1 103 ? -0.941 8.118 -13.466 1.00 97.19 103 PHE A N 1
ATOM 812 C CA . PHE A 1 103 ? -0.722 7.484 -12.168 1.00 97.19 103 PHE A CA 1
ATOM 813 C C . PHE A 1 103 ? -2.027 7.195 -11.411 1.00 97.19 103 PHE A C 1
ATOM 815 O O . PHE A 1 103 ? -2.224 6.081 -10.925 1.00 97.19 103 PHE A O 1
ATOM 822 N N . LEU A 1 104 ? -2.947 8.163 -11.339 1.00 97.38 104 LEU A N 1
ATOM 823 C CA . LEU A 1 104 ? -4.238 7.969 -10.670 1.00 97.38 104 LEU A CA 1
ATOM 824 C C . LEU A 1 104 ? -5.118 6.915 -11.353 1.00 97.38 104 LEU A C 1
ATOM 826 O O . LEU A 1 104 ? -5.891 6.253 -10.666 1.00 97.38 104 LEU A O 1
ATOM 830 N N . ILE A 1 105 ? -5.019 6.759 -12.676 1.00 96.44 105 ILE A N 1
ATOM 831 C CA . ILE A 1 105 ? -5.715 5.701 -13.425 1.00 96.44 105 ILE A CA 1
ATOM 832 C C . ILE A 1 105 ? -5.027 4.350 -13.212 1.00 96.44 105 ILE A C 1
ATOM 834 O O . ILE A 1 105 ? -5.702 3.331 -13.078 1.00 96.44 105 ILE A O 1
ATOM 838 N N . LEU A 1 106 ? -3.696 4.340 -13.147 1.00 96.00 106 LEU A N 1
ATOM 839 C CA . LEU A 1 106 ? -2.909 3.129 -12.963 1.00 96.00 106 LEU A CA 1
ATOM 840 C C . LEU A 1 106 ? -3.136 2.506 -11.583 1.00 96.00 106 LEU A C 1
ATOM 842 O O . LEU A 1 106 ? -3.324 1.303 -11.502 1.00 96.00 106 LEU A O 1
ATOM 846 N N . CYS A 1 107 ? -3.216 3.305 -10.517 1.00 98.19 107 CYS A N 1
ATOM 847 C CA . CYS A 1 107 ? -3.418 2.812 -9.149 1.00 98.19 107 CYS A CA 1
ATOM 848 C C . CYS A 1 107 ? -4.575 1.794 -9.001 1.00 98.19 107 CYS A C 1
ATOM 850 O O . CYS A 1 107 ? -4.316 0.678 -8.551 1.00 98.19 107 CYS A O 1
ATOM 852 N N . PRO A 1 108 ? -5.836 2.093 -9.386 1.00 97.75 108 PRO A N 1
ATOM 853 C CA . PRO A 1 108 ? -6.927 1.122 -9.292 1.00 97.75 108 PRO A CA 1
ATOM 854 C C . PRO A 1 108 ? -6.743 -0.083 -10.226 1.00 97.75 108 PRO A C 1
ATOM 856 O O . PRO A 1 108 ? -7.169 -1.182 -9.877 1.00 97.75 108 PRO A O 1
ATOM 859 N N . VAL A 1 109 ? -6.093 0.083 -11.384 1.00 97.44 109 VAL A N 1
ATOM 860 C CA . VAL A 1 109 ? -5.749 -1.041 -12.272 1.00 97.44 109 VAL A CA 1
ATOM 861 C C . VAL A 1 109 ? -4.740 -1.966 -11.587 1.00 97.44 109 VAL A C 1
ATOM 863 O O . VAL A 1 109 ? -4.973 -3.171 -11.521 1.00 97.44 109 VAL A O 1
ATOM 866 N N . SER A 1 110 ? -3.681 -1.409 -10.996 1.00 97.50 110 SER A N 1
ATOM 867 C CA . SER A 1 110 ? -2.683 -2.132 -10.205 1.00 97.50 110 SER A CA 1
ATOM 868 C C . SER A 1 110 ? -3.327 -2.847 -9.014 1.00 97.50 110 SER A C 1
ATOM 870 O O . SER A 1 110 ? -3.000 -4.003 -8.753 1.00 97.50 110 SER A O 1
ATOM 872 N N . THR A 1 111 ? -4.303 -2.231 -8.332 1.00 98.31 111 THR A N 1
ATOM 873 C CA . THR A 1 111 ? -5.077 -2.897 -7.269 1.00 98.31 111 THR A CA 1
ATOM 874 C C . THR A 1 111 ? -5.824 -4.116 -7.799 1.00 98.31 111 THR A C 1
ATOM 876 O O . THR A 1 111 ? -5.748 -5.187 -7.202 1.00 98.31 111 THR A O 1
ATOM 879 N N . LEU A 1 112 ? -6.551 -3.974 -8.911 1.00 98.00 112 LEU A N 1
ATOM 880 C CA . LEU A 1 112 ? -7.327 -5.071 -9.490 1.00 98.00 112 LEU A CA 1
ATOM 881 C C . LEU A 1 112 ? -6.421 -6.219 -9.940 1.00 98.00 112 LEU A C 1
ATOM 883 O O . LEU A 1 112 ? -6.700 -7.368 -9.609 1.00 98.00 112 LEU A O 1
ATOM 887 N N . LEU A 1 113 ? -5.315 -5.915 -10.623 1.00 97.19 113 LEU A N 1
ATOM 888 C CA . LEU A 1 113 ? -4.333 -6.916 -11.043 1.00 97.19 113 LEU A CA 1
ATOM 889 C C . LEU A 1 113 ? -3.705 -7.631 -9.845 1.00 97.19 113 LEU A C 1
ATOM 891 O O . LEU A 1 113 ? -3.632 -8.859 -9.838 1.00 97.19 113 LEU A O 1
ATOM 895 N N . ALA A 1 114 ? -3.324 -6.888 -8.803 1.00 97.56 114 ALA A N 1
ATOM 896 C CA . ALA A 1 114 ? -2.796 -7.472 -7.579 1.00 97.56 114 ALA A CA 1
ATOM 897 C C . ALA A 1 114 ? -3.812 -8.415 -6.912 1.00 97.56 114 ALA A C 1
ATOM 899 O O . ALA A 1 114 ? -3.470 -9.536 -6.547 1.00 97.56 114 ALA A O 1
ATOM 900 N N . LEU A 1 115 ? -5.082 -8.019 -6.811 1.00 97.62 115 LEU A N 1
ATOM 901 C CA . LEU A 1 115 ? -6.125 -8.882 -6.249 1.00 97.62 115 LEU A CA 1
ATOM 902 C C . LEU A 1 115 ? -6.385 -10.124 -7.112 1.00 97.62 115 LEU A C 1
ATOM 904 O O . LEU A 1 115 ? -6.553 -11.216 -6.570 1.00 97.62 115 LEU A O 1
ATOM 908 N N . MET A 1 116 ? -6.392 -9.978 -8.439 1.00 97.12 116 MET A N 1
ATOM 909 C CA . MET A 1 116 ? -6.565 -11.096 -9.371 1.00 97.12 116 MET A CA 1
ATOM 910 C C . MET A 1 116 ? -5.423 -12.113 -9.265 1.00 97.12 116 MET A C 1
ATOM 912 O O . MET A 1 116 ? -5.667 -13.318 -9.325 1.00 97.12 116 MET A O 1
ATOM 916 N N . LEU A 1 117 ? -4.186 -11.639 -9.100 1.00 95.50 117 LEU A N 1
ATOM 917 C CA . LEU A 1 117 ? -3.002 -12.493 -9.037 1.00 95.50 117 LEU A CA 1
ATOM 918 C C . LEU A 1 117 ? -2.659 -12.978 -7.633 1.00 95.50 117 LEU A C 1
ATOM 920 O O . LEU A 1 117 ? -1.880 -13.915 -7.523 1.00 95.50 117 LEU A O 1
ATOM 924 N N . PHE A 1 118 ? -3.257 -12.426 -6.577 1.00 95.44 118 PHE A N 1
ATOM 925 C CA . PHE A 1 118 ? -2.918 -12.764 -5.194 1.00 95.44 118 PHE A CA 1
ATOM 926 C C . PHE A 1 118 ? -2.840 -14.278 -4.936 1.00 95.44 118 PHE A C 1
ATOM 928 O O . PHE A 1 118 ? -1.802 -14.780 -4.508 1.00 95.44 118 PHE A O 1
ATOM 935 N N . ILE A 1 119 ? -3.905 -15.027 -5.244 1.00 94.00 119 ILE A N 1
ATOM 936 C CA . ILE A 1 119 ? -3.936 -16.480 -5.014 1.00 94.00 119 ILE A CA 1
ATOM 937 C C . ILE A 1 119 ? -2.899 -17.219 -5.884 1.00 94.00 119 ILE A C 1
ATOM 939 O O . ILE A 1 119 ? -2.106 -17.979 -5.319 1.00 94.00 119 ILE A O 1
ATOM 943 N N . PRO A 1 120 ? -2.828 -16.999 -7.215 1.00 91.94 120 PRO A N 1
ATOM 944 C CA . PRO A 1 120 ? -1.747 -17.545 -8.039 1.00 91.94 120 PRO A CA 1
ATOM 945 C C . PRO A 1 120 ? -0.331 -17.254 -7.515 1.00 91.94 120 PRO A C 1
ATOM 947 O O . PRO A 1 120 ? 0.516 -18.155 -7.525 1.00 91.94 120 PRO A O 1
ATOM 950 N N . SER A 1 121 ? -0.084 -16.033 -7.030 1.00 92.25 121 SER A N 1
ATOM 951 C CA . SER A 1 121 ? 1.205 -15.588 -6.492 1.00 92.25 121 SER A CA 1
ATOM 952 C C . SER A 1 121 ? 1.608 -16.352 -5.241 1.00 92.25 121 SER A C 1
ATOM 954 O O . SER A 1 121 ? 2.774 -16.707 -5.096 1.00 92.25 121 SER A O 1
ATOM 956 N N . LEU A 1 122 ? 0.659 -16.653 -4.349 1.00 91.31 122 LEU A N 1
ATOM 957 C CA . LEU A 1 122 ? 0.943 -17.432 -3.141 1.00 91.31 122 LEU A CA 1
ATOM 958 C C . LEU A 1 122 ? 1.401 -18.857 -3.472 1.00 91.31 122 LEU A C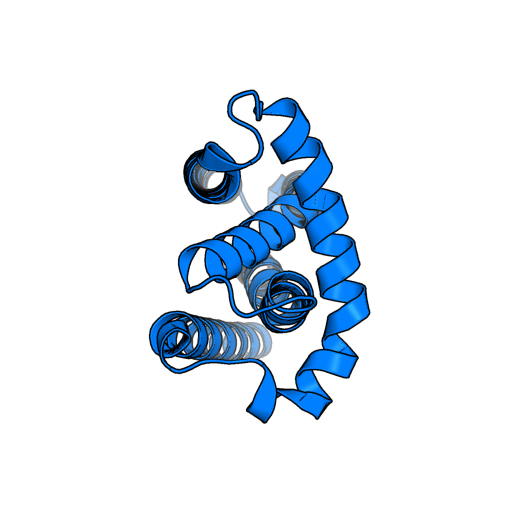 1
ATOM 960 O O . LEU A 1 122 ? 2.327 -19.369 -2.846 1.00 91.31 122 LEU A O 1
ATOM 964 N N . VAL A 1 123 ? 0.800 -19.487 -4.485 1.00 90.81 123 VAL A N 1
ATOM 965 C CA . VAL A 1 123 ? 1.185 -20.840 -4.930 1.00 90.81 123 VAL A CA 1
ATOM 966 C C . VAL A 1 123 ? 2.603 -20.849 -5.516 1.00 90.81 123 VAL A C 1
ATOM 968 O O . VAL A 1 123 ? 3.352 -21.811 -5.337 1.00 90.81 123 VAL A O 1
ATOM 971 N N . HIS A 1 124 ? 3.003 -19.761 -6.175 1.00 86.19 124 HIS A N 1
ATOM 972 C CA . HIS A 1 124 ? 4.289 -19.639 -6.866 1.00 86.19 124 HIS A CA 1
ATOM 973 C C . HIS A 1 124 ? 5.276 -18.706 -6.158 1.00 86.19 124 HIS A C 1
ATOM 975 O O . HIS A 1 124 ? 6.234 -18.245 -6.775 1.00 86.19 124 HIS A O 1
ATOM 981 N N . ILE A 1 125 ? 5.097 -18.470 -4.855 1.00 83.94 125 ILE A N 1
ATOM 982 C CA . ILE A 1 125 ? 5.843 -17.449 -4.103 1.00 83.94 125 ILE A CA 1
ATOM 983 C C . ILE A 1 125 ? 7.369 -17.632 -4.171 1.00 83.94 125 ILE A C 1
ATOM 985 O O . ILE A 1 125 ? 8.118 -16.663 -4.199 1.00 83.94 125 ILE A O 1
ATOM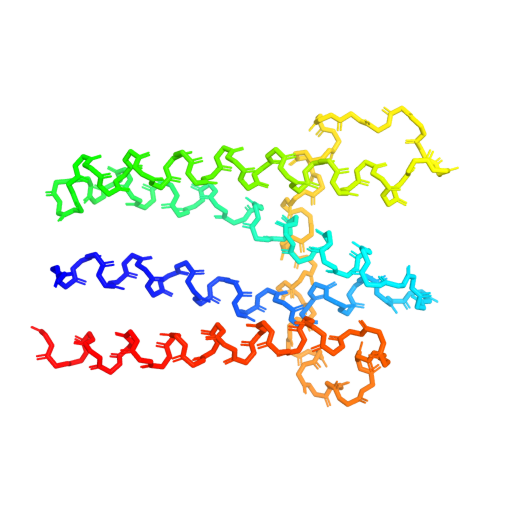 989 N N . HIS A 1 126 ? 7.836 -18.878 -4.288 1.00 79.56 126 HIS A N 1
ATOM 990 C CA . HIS A 1 126 ? 9.254 -19.231 -4.413 1.00 79.56 126 HIS A CA 1
ATOM 991 C C . HIS A 1 126 ? 9.904 -18.794 -5.739 1.00 79.56 126 HIS A C 1
ATOM 993 O O . HIS A 1 126 ? 11.126 -18.809 -5.840 1.00 79.56 126 HIS A O 1
ATOM 999 N N . ARG A 1 127 ? 9.109 -18.448 -6.760 1.00 82.44 127 ARG A N 1
ATOM 1000 C CA . ARG A 1 127 ? 9.579 -17.950 -8.069 1.00 82.44 127 ARG A CA 1
ATOM 1001 C C . ARG A 1 127 ? 9.308 -16.464 -8.269 1.00 82.44 127 ARG A C 1
ATOM 1003 O O . ARG A 1 127 ? 9.698 -15.919 -9.291 1.00 82.44 127 ARG A O 1
ATOM 1010 N N . LEU A 1 128 ? 8.592 -15.858 -7.327 1.00 79.62 128 LEU A N 1
ATOM 1011 C CA . LEU A 1 128 ? 8.082 -14.501 -7.433 1.00 79.62 128 LEU A CA 1
ATOM 1012 C C . LEU A 1 128 ? 9.152 -13.452 -7.129 1.00 79.62 128 LEU A C 1
ATOM 1014 O O . LEU A 1 128 ? 9.148 -12.382 -7.723 1.00 79.62 128 LEU A O 1
ATOM 1018 N N . TYR A 1 129 ? 10.040 -13.775 -6.191 1.00 85.81 129 TYR A N 1
ATOM 1019 C CA . TYR A 1 129 ? 11.041 -12.857 -5.668 1.00 85.81 129 TYR A CA 1
ATOM 1020 C C . TYR A 1 129 ? 12.424 -13.173 -6.202 1.00 85.81 129 TYR A C 1
ATOM 1022 O O . TYR A 1 129 ? 12.889 -14.315 -6.139 1.00 85.81 129 TYR A O 1
ATOM 1030 N N . TYR A 1 130 ? 13.111 -12.127 -6.637 1.00 87.00 130 TYR A N 1
ATOM 1031 C CA . TYR A 1 130 ? 14.510 -12.171 -7.012 1.00 87.00 130 TYR A CA 1
ATOM 1032 C C . TYR A 1 130 ? 15.392 -11.733 -5.841 1.00 87.00 130 TYR A C 1
ATOM 1034 O O . TYR A 1 130 ? 14.929 -11.225 -4.820 1.00 87.00 130 TYR A O 1
ATOM 1042 N N . SER A 1 131 ? 16.710 -11.910 -5.968 1.00 88.38 131 SER A N 1
ATOM 1043 C CA . SER A 1 131 ? 17.654 -11.562 -4.894 1.00 88.38 131 SER A CA 1
ATOM 1044 C C . SER A 1 131 ? 17.595 -10.083 -4.489 1.00 88.38 131 SER A C 1
ATOM 1046 O O . SER A 1 131 ? 17.880 -9.756 -3.339 1.00 88.38 131 SER A O 1
ATOM 1048 N N . TYR A 1 132 ? 17.209 -9.195 -5.411 1.00 87.75 132 TYR A N 1
ATOM 1049 C CA . TYR A 1 132 ? 17.049 -7.765 -5.141 1.00 87.75 132 TYR A CA 1
ATOM 1050 C C . TYR A 1 132 ? 15.765 -7.426 -4.360 1.00 87.75 132 TYR A C 1
ATOM 1052 O O . TYR A 1 132 ? 15.672 -6.327 -3.818 1.00 87.75 132 TYR A O 1
ATOM 1060 N N . ASP A 1 133 ? 14.811 -8.356 -4.243 1.00 91.19 133 ASP A N 1
ATOM 1061 C CA . ASP A 1 133 ? 13.532 -8.144 -3.550 1.00 91.19 133 ASP A CA 1
ATOM 1062 C C . ASP A 1 133 ? 13.574 -8.484 -2.066 1.00 91.19 133 ASP A C 1
ATOM 1064 O O . ASP A 1 133 ? 12.569 -8.350 -1.367 1.00 91.19 133 ASP A O 1
ATOM 1068 N N . LEU A 1 134 ? 14.733 -8.890 -1.544 1.00 91.94 134 LEU A N 1
ATOM 1069 C CA . LEU A 1 134 ? 14.888 -9.185 -0.123 1.00 91.94 134 LEU A CA 1
ATOM 1070 C C . LEU A 1 134 ? 14.331 -8.065 0.786 1.00 91.94 134 LEU A C 1
ATOM 1072 O O . LEU A 1 134 ? 13.639 -8.398 1.751 1.00 91.94 134 LEU A O 1
ATOM 1076 N N . PRO A 1 135 ? 14.530 -6.758 0.501 1.00 94.94 135 PRO A N 1
ATOM 1077 C CA . PRO A 1 135 ? 13.920 -5.705 1.310 1.00 94.94 135 PRO A CA 1
ATOM 1078 C C . PRO A 1 135 ? 12.383 -5.703 1.256 1.00 94.94 135 PRO A C 1
ATOM 1080 O O . PRO A 1 135 ? 11.755 -5.431 2.278 1.00 94.94 135 PRO A O 1
ATOM 1083 N N . LEU A 1 136 ? 11.769 -6.036 0.110 1.00 94.12 136 LEU A N 1
ATOM 1084 C CA . LEU A 1 136 ? 10.309 -6.158 -0.016 1.00 94.12 136 LEU A CA 1
ATOM 1085 C C . LEU A 1 136 ? 9.783 -7.343 0.787 1.00 94.12 136 LEU A C 1
ATOM 1087 O O . LEU A 1 136 ? 8.796 -7.199 1.500 1.00 94.12 136 LEU A O 1
ATOM 1091 N N . VAL A 1 137 ? 10.470 -8.485 0.731 1.00 93.94 137 VAL A N 1
ATOM 1092 C CA . VAL A 1 137 ? 10.104 -9.672 1.514 1.00 93.94 137 VAL A CA 1
ATOM 1093 C C . VAL A 1 137 ? 10.178 -9.374 3.012 1.00 93.94 137 VAL A C 1
ATOM 1095 O O . VAL A 1 137 ? 9.265 -9.719 3.757 1.00 93.94 137 VAL A O 1
ATOM 1098 N N . ILE A 1 138 ? 11.236 -8.694 3.467 1.00 95.69 138 ILE A N 1
ATOM 1099 C CA . ILE A 1 138 ? 11.362 -8.276 4.870 1.00 95.69 138 ILE A CA 1
ATOM 1100 C C . ILE A 1 138 ? 10.220 -7.328 5.252 1.00 95.69 138 ILE A C 1
ATOM 1102 O O . ILE A 1 138 ? 9.603 -7.516 6.300 1.00 95.69 138 ILE A O 1
ATOM 1106 N N . ALA A 1 139 ? 9.919 -6.331 4.415 1.00 96.56 139 ALA A N 1
ATOM 1107 C CA . ALA A 1 139 ? 8.820 -5.404 4.662 1.00 96.56 139 ALA A CA 1
ATOM 1108 C C . ALA A 1 139 ? 7.474 -6.137 4.763 1.00 96.56 139 ALA A C 1
ATOM 1110 O O . ALA A 1 139 ? 6.727 -5.898 5.708 1.00 96.56 139 ALA A O 1
ATOM 1111 N N . GLU A 1 140 ? 7.200 -7.075 3.859 1.00 95.69 140 GLU A N 1
ATOM 1112 C CA . GLU A 1 140 ? 5.978 -7.878 3.867 1.00 95.69 140 GLU A CA 1
ATOM 1113 C C . GLU A 1 140 ? 5.864 -8.733 5.137 1.00 95.69 140 GLU A C 1
ATOM 1115 O O . GLU A 1 140 ? 4.833 -8.719 5.807 1.00 95.69 140 GLU A O 1
ATOM 1120 N N . LEU A 1 141 ? 6.9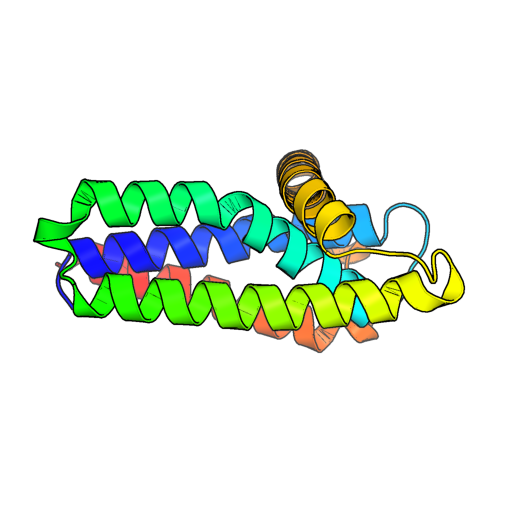46 -9.394 5.564 1.00 96.62 141 LEU A N 1
ATOM 1121 C CA . LEU A 1 141 ? 6.964 -10.142 6.827 1.00 96.62 141 LEU A CA 1
ATOM 1122 C C . LEU A 1 141 ? 6.677 -9.246 8.040 1.00 96.62 141 LEU A C 1
ATOM 1124 O O . LEU A 1 141 ? 5.960 -9.657 8.955 1.00 96.62 141 LEU A O 1
ATOM 1128 N N . LEU A 1 142 ? 7.204 -8.019 8.053 1.00 98.12 142 LEU A N 1
ATOM 1129 C CA . LEU A 1 142 ? 6.918 -7.043 9.106 1.00 98.12 142 LEU A 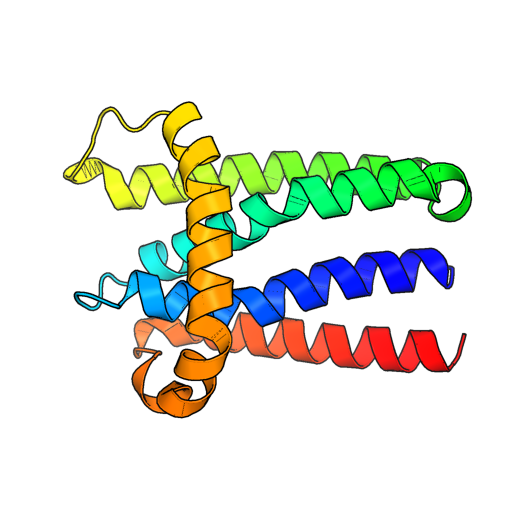CA 1
ATOM 1130 C C . LEU A 1 142 ? 5.456 -6.583 9.076 1.00 98.12 142 LEU A C 1
ATOM 1132 O O . LEU A 1 142 ? 4.850 -6.439 10.140 1.00 98.12 142 LEU A O 1
ATOM 1136 N N . VAL A 1 143 ? 4.871 -6.388 7.891 1.00 97.81 143 VAL A N 1
ATOM 1137 C CA . VAL A 1 143 ? 3.447 -6.057 7.741 1.00 97.81 143 VAL A CA 1
ATOM 1138 C C . VAL A 1 143 ? 2.582 -7.214 8.237 1.00 97.81 143 VAL A C 1
ATOM 1140 O O . VAL A 1 143 ? 1.690 -6.984 9.051 1.00 97.81 143 VAL A O 1
ATOM 1143 N N . VAL A 1 144 ? 2.869 -8.458 7.845 1.00 97.50 144 VAL A N 1
ATOM 1144 C CA . VAL A 1 144 ? 2.145 -9.653 8.311 1.00 97.50 144 VAL A CA 1
ATOM 1145 C C . VAL A 1 144 ? 2.262 -9.823 9.828 1.00 97.50 144 VAL A C 1
ATOM 1147 O O . VAL A 1 144 ? 1.264 -10.089 10.504 1.00 97.50 144 VAL A O 1
ATOM 1150 N N . LEU A 1 145 ? 3.449 -9.606 10.401 1.00 98.12 145 LEU A N 1
ATOM 1151 C CA . LEU A 1 145 ? 3.631 -9.608 11.852 1.00 98.12 145 LEU A CA 1
ATOM 1152 C C . LEU A 1 145 ? 2.793 -8.507 12.517 1.00 98.12 145 LEU A C 1
ATOM 1154 O O . LEU A 1 145 ? 2.130 -8.759 13.523 1.00 98.12 145 LEU A O 1
ATOM 1158 N N . ALA A 1 146 ? 2.768 -7.300 11.949 1.00 98.12 146 ALA A N 1
ATOM 1159 C CA . ALA A 1 146 ? 1.939 -6.211 12.451 1.00 98.12 146 ALA A CA 1
ATOM 1160 C C . ALA A 1 146 ? 0.438 -6.539 12.360 1.00 98.12 146 ALA A C 1
ATOM 1162 O O . ALA A 1 146 ? -0.287 -6.281 13.321 1.00 98.12 146 ALA A O 1
ATOM 1163 N N . VAL A 1 147 ? -0.030 -7.158 11.266 1.00 98.19 147 VAL A N 1
ATOM 1164 C CA . VAL A 1 147 ? -1.404 -7.680 11.134 1.00 98.19 147 VAL A CA 1
ATOM 1165 C C . VAL A 1 147 ? -1.709 -8.627 12.288 1.00 98.19 147 VAL A C 1
ATOM 1167 O O . VAL A 1 147 ? -2.707 -8.438 12.984 1.00 98.19 147 VAL A O 1
ATOM 1170 N N . PHE A 1 148 ? -0.838 -9.613 12.523 1.00 97.94 148 PHE A N 1
ATOM 1171 C CA . PHE A 1 148 ? -1.010 -10.595 13.589 1.00 97.94 148 PHE A CA 1
ATOM 1172 C C . PHE A 1 148 ? -1.109 -9.926 14.966 1.00 97.94 148 PHE A C 1
ATOM 1174 O O . PHE A 1 148 ? -2.068 -10.169 15.697 1.00 97.94 148 PHE A O 1
ATOM 1181 N N . LEU A 1 149 ? -0.177 -9.026 15.295 1.00 98.00 149 LEU A N 1
ATOM 1182 C CA . LEU A 1 149 ? -0.146 -8.319 16.581 1.00 98.00 149 LEU A CA 1
ATOM 1183 C C . LEU A 1 149 ? -1.357 -7.396 16.791 1.00 98.00 149 LEU A C 1
ATOM 1185 O O . LEU A 1 149 ? -1.870 -7.270 17.904 1.00 98.00 149 LEU A O 1
ATOM 1189 N N . VAL A 1 150 ? -1.828 -6.723 15.739 1.00 97.62 150 VAL A N 1
ATOM 1190 C CA . VAL A 1 150 ? -3.022 -5.869 15.823 1.00 97.62 150 VAL A CA 1
ATOM 1191 C C . VAL A 1 150 ? -4.279 -6.722 15.972 1.00 97.62 150 VAL A C 1
ATOM 1193 O O . VAL A 1 150 ? -5.160 -6.370 16.757 1.00 97.62 150 VAL A O 1
ATOM 1196 N N . TYR A 1 151 ? -4.359 -7.851 15.267 1.00 96.94 151 TYR A N 1
ATOM 1197 C CA . TYR A 1 151 ? -5.480 -8.782 15.356 1.00 96.94 151 TYR A CA 1
ATOM 1198 C C . TYR A 1 151 ? -5.604 -9.415 16.748 1.00 96.94 151 TYR A C 1
ATOM 1200 O O . TYR A 1 151 ? -6.700 -9.430 17.313 1.00 96.94 151 TYR A O 1
ATOM 1208 N N . THR A 1 152 ? -4.502 -9.888 17.340 1.00 96.50 152 THR A N 1
ATOM 1209 C CA . THR A 1 152 ? -4.517 -10.455 18.700 1.00 96.50 152 THR A CA 1
ATOM 1210 C C . THR A 1 152 ? -4.976 -9.418 19.718 1.00 96.50 152 THR A C 1
ATOM 1212 O O . THR A 1 152 ? -5.911 -9.669 20.476 1.00 96.50 152 THR A O 1
ATOM 1215 N N . LYS A 1 153 ? -4.429 -8.201 19.649 1.00 96.00 153 LYS A N 1
ATOM 1216 C CA . LYS A 1 153 ? -4.844 -7.090 20.511 1.00 96.00 153 LYS A CA 1
ATOM 1217 C C . LYS A 1 153 ? -6.316 -6.711 20.335 1.00 96.00 153 LYS A C 1
ATOM 1219 O O . LYS A 1 153 ? -6.983 -6.349 21.302 1.00 96.00 153 LYS A O 1
ATOM 1224 N N . LEU A 1 154 ? -6.834 -6.775 19.106 1.00 95.12 154 LEU A N 1
ATOM 1225 C CA . LEU A 1 154 ? -8.244 -6.518 18.817 1.00 95.12 154 LEU A CA 1
ATOM 1226 C C . LEU A 1 154 ? -9.158 -7.584 19.435 1.00 95.12 154 LEU A C 1
ATOM 1228 O O . LEU A 1 154 ? -10.255 -7.248 19.868 1.00 95.12 15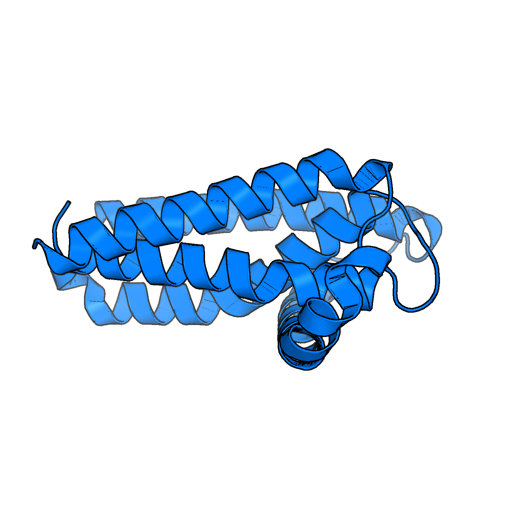4 LEU A O 1
ATOM 1232 N N . ARG A 1 155 ? -8.719 -8.847 19.477 1.00 93.06 155 ARG A N 1
ATOM 1233 C CA . ARG A 1 155 ? -9.459 -9.954 20.101 1.00 93.06 155 ARG A CA 1
ATOM 1234 C C . ARG A 1 155 ? -9.549 -9.811 21.622 1.00 93.06 155 ARG A C 1
ATOM 1236 O O . ARG A 1 155 ? -10.542 -10.230 22.205 1.00 93.06 155 ARG A O 1
ATOM 1243 N N . GLU A 1 156 ? -8.526 -9.232 22.240 1.00 90.62 156 GLU A N 1
ATOM 1244 C CA . GLU A 1 156 ? -8.454 -8.980 23.686 1.00 90.62 156 GLU A CA 1
ATOM 1245 C C . GLU A 1 156 ? -9.241 -7.734 24.140 1.00 90.62 156 GLU A C 1
ATOM 1247 O O . GLU A 1 156 ? -9.477 -7.574 25.336 1.00 90.62 156 GLU A O 1
ATOM 1252 N N . SER A 1 157 ? -9.631 -6.849 23.208 1.00 81.31 157 SER A N 1
ATOM 1253 C CA . SER A 1 157 ? -10.297 -5.556 23.472 1.00 81.31 157 SER A CA 1
ATOM 1254 C C . SER A 1 157 ? -11.815 -5.602 23.314 1.00 81.31 157 SER A C 1
ATOM 1256 O O . SER A 1 157 ? -12.504 -4.938 24.112 1.00 81.31 157 SER A O 1
#

Secondary structure (DSSP, 8-state):
--HHHHHHHHHHHHHHHHHHHHHHHHHTSSS---HHHHHHHHHHHHHHHHHHHHHHHHHTHHHH-HHHHHHHHHHHHHHHHHHHHHHHHHHTTT-TT--HHHHHHHHHHHHHHHHHHHHHHHHTHHHH--GGGHHHHHHHHHHHHHHHHHHHHHHH-

pLDDT: mean 94.14, std 4.84, range [76.69, 98.44]

Sequence (157 aa):
MKREQLKFLLINLLALAVLQPGAVAFANFDAPYGFLKDLSAWLEAYIGVMPLIVIYAVWDREKLGKKVIGGYLIFTALLMSLSYYLSKLVVADINPSFSFKDFLILCPVSTLLALMLFIPSLVHIHRLYYSYDLPLVIAELLVVLAVFLVYTKLRES

Organism: Thermococcus barophilus (strain DSM 11836 / MP) (NCBI:txid391623)